Protein AF-A0A3N5REG3-F1 (afdb_monomer_lite)

pLDDT: mean 75.33, std 16.23, range [34.91, 96.88]

Radius of gyration: 27.99 Å; chains: 1; bounding box: 73×44×66 Å

Secondary structure (DSSP, 8-state):
-HHHHHHHHHTT--B-HHHHHHHHHS-S-HHHHHHHHHHHHHHTT----B-HHHHHHHHHHHHTTS---------------S--------S--GGGTS-TT-HHHHHHHHHHHHHHHHHHHHTSGGGGG---HHHHHHHHTT-

Sequence (143 aa):
MSIALIYAINKGYQVHPDAFAFLKSLDCDVEKIIKTIVDAKNKFKKKSPILIDDIKNVISSDVNRTMDDPLITNINSKPKSDSNLENYKILFDPTYKINSENDKDFVKLFDSRYRKTLKILSIRSESRQIRKIKQIRDLRNKS

Foldseek 3Di:
DVVQCVVCVVLQAAADPVLVVVLVPDPDDSNVLSVVLSVVCVVVVDNYHHDNVSSVVVVVVVVVVVDDDDDDDDDDDDDDDDDPPPPDDPPDDCVVVVPCPDVPVVVVVVVVVVVVVLVVLVVDPVSPPDDDPVVVVVVVVVD

Structure (mmCIF, N/CA/C/O backbone):
data_AF-A0A3N5REG3-F1
#
_entry.id   AF-A0A3N5REG3-F1
#
loop_
_atom_site.group_PDB
_atom_site.id
_atom_site.type_symbol
_atom_site.label_atom_id
_atom_site.label_alt_id
_atom_site.label_comp_id
_atom_site.label_asym_id
_atom_site.label_entity_id
_atom_site.label_seq_id
_atom_site.pdbx_PDB_ins_code
_atom_site.Cartn_x
_atom_site.Cartn_y
_atom_site.Cartn_z
_atom_site.occupancy
_atom_site.B_iso_or_equiv
_atom_site.auth_seq_id
_atom_site.auth_comp_id
_atom_site.auth_asym_id
_atom_site.auth_atom_id
_atom_site.pdbx_PDB_model_num
ATOM 1 N N . MET A 1 1 ? 14.610 -13.150 -18.034 1.00 63.38 1 MET A N 1
ATOM 2 C CA . MET A 1 1 ? 13.818 -12.181 -17.231 1.00 63.38 1 MET A CA 1
ATOM 3 C C . MET A 1 1 ? 13.536 -12.653 -15.804 1.00 63.38 1 MET A C 1
ATOM 5 O O . MET A 1 1 ? 14.047 -12.020 -14.892 1.00 63.38 1 MET A O 1
ATOM 9 N N . SER A 1 2 ? 12.803 -13.755 -15.574 1.00 74.19 2 SER A N 1
ATOM 10 C CA . SER A 1 2 ? 12.431 -14.201 -14.209 1.00 74.19 2 SER A CA 1
ATOM 11 C C . SER A 1 2 ? 13.627 -14.386 -13.262 1.00 74.19 2 SER A C 1
ATOM 13 O O . SER A 1 2 ? 13.602 -13.913 -12.132 1.00 74.19 2 SER A O 1
ATOM 15 N N . ILE A 1 3 ? 14.704 -15.014 -13.740 1.00 83.81 3 ILE A N 1
ATOM 16 C CA . ILE A 1 3 ? 15.913 -15.295 -12.944 1.00 83.81 3 ILE A CA 1
ATOM 17 C C . ILE A 1 3 ? 16.591 -13.998 -12.471 1.00 83.81 3 ILE A C 1
ATOM 19 O O . ILE A 1 3 ? 16.975 -13.876 -11.312 1.00 83.81 3 ILE A O 1
ATOM 23 N N . ALA A 1 4 ? 16.672 -12.997 -13.349 1.00 82.69 4 ALA A N 1
ATOM 24 C CA . ALA A 1 4 ? 17.296 -11.712 -13.054 1.00 82.69 4 ALA A CA 1
ATOM 25 C C . ALA A 1 4 ? 16.505 -10.901 -12.006 1.00 82.69 4 ALA A C 1
ATOM 27 O O . ALA A 1 4 ? 17.090 -10.293 -11.113 1.00 82.69 4 ALA A O 1
ATOM 28 N N . LEU A 1 5 ? 15.170 -10.949 -12.062 1.00 85.31 5 LEU A N 1
ATOM 29 C CA . LEU A 1 5 ? 14.298 -10.330 -11.056 1.00 85.31 5 LEU A CA 1
ATOM 30 C C . LEU A 1 5 ? 14.402 -11.026 -9.699 1.00 85.31 5 LEU A C 1
ATOM 32 O O . LEU A 1 5 ? 14.533 -10.353 -8.679 1.00 85.31 5 LEU A O 1
ATOM 36 N N . ILE A 1 6 ? 14.406 -12.361 -9.689 1.00 85.81 6 ILE A N 1
ATOM 37 C CA . ILE A 1 6 ? 14.609 -13.152 -8.467 1.00 85.81 6 ILE A CA 1
ATOM 38 C C . ILE A 1 6 ? 15.962 -12.802 -7.834 1.00 85.81 6 ILE A C 1
ATOM 40 O O . ILE A 1 6 ? 16.040 -12.609 -6.624 1.00 85.81 6 ILE A O 1
ATOM 44 N N . TYR A 1 7 ? 17.014 -12.642 -8.643 1.00 88.56 7 TYR A N 1
ATOM 45 C CA . TYR A 1 7 ? 18.328 -12.215 -8.164 1.00 88.56 7 TYR A CA 1
ATOM 46 C C . TYR A 1 7 ? 18.286 -10.839 -7.479 1.00 88.56 7 TYR A C 1
ATOM 48 O O . TYR A 1 7 ? 18.789 -10.701 -6.363 1.00 88.56 7 TYR A O 1
ATOM 56 N N . ALA A 1 8 ? 17.653 -9.837 -8.101 1.00 86.38 8 ALA A N 1
ATOM 57 C CA . ALA A 1 8 ? 17.512 -8.504 -7.510 1.00 86.38 8 ALA A CA 1
ATOM 58 C C . ALA A 1 8 ? 16.740 -8.539 -6.181 1.00 86.38 8 ALA A C 1
ATOM 60 O O . ALA A 1 8 ? 17.204 -7.979 -5.184 1.00 86.38 8 ALA A O 1
ATOM 61 N N . ILE A 1 9 ? 15.613 -9.257 -6.146 1.00 87.12 9 ILE A N 1
ATOM 62 C CA . ILE A 1 9 ? 14.759 -9.387 -4.956 1.00 87.12 9 ILE A CA 1
ATOM 63 C C . ILE A 1 9 ? 15.512 -10.093 -3.823 1.00 87.12 9 ILE A C 1
ATOM 65 O O . ILE A 1 9 ? 15.515 -9.601 -2.695 1.00 87.12 9 ILE A O 1
ATOM 69 N N . ASN A 1 10 ? 16.230 -11.182 -4.117 1.00 88.38 10 ASN A N 1
ATOM 70 C CA . ASN A 1 10 ? 17.038 -11.908 -3.129 1.00 88.38 10 ASN A CA 1
ATOM 71 C C . ASN A 1 10 ? 18.177 -11.055 -2.552 1.00 88.38 10 ASN A C 1
ATOM 73 O O . ASN A 1 10 ? 18.609 -11.275 -1.422 1.00 88.38 10 ASN A O 1
ATOM 77 N N . LYS A 1 11 ? 18.666 -10.065 -3.306 1.00 86.25 11 LYS A N 1
ATOM 78 C CA . LYS A 1 11 ? 19.655 -9.082 -2.837 1.00 86.25 11 LYS A CA 1
ATOM 79 C C . LYS A 1 11 ? 19.024 -7.871 -2.136 1.00 86.25 11 LYS A C 1
ATOM 81 O O . LYS A 1 11 ? 19.753 -6.988 -1.690 1.00 86.25 11 LYS A O 1
ATOM 86 N N . GLY A 1 12 ? 17.699 -7.845 -1.990 1.00 86.00 12 GLY A N 1
ATOM 87 C CA . GLY A 1 12 ? 16.956 -6.793 -1.298 1.00 86.00 12 GLY A CA 1
ATOM 88 C C . GLY A 1 12 ? 16.673 -5.555 -2.149 1.00 86.00 12 GLY A C 1
ATOM 89 O O . GLY A 1 12 ? 16.398 -4.494 -1.590 1.00 86.00 12 GLY A O 1
ATOM 90 N N . TYR A 1 13 ? 16.749 -5.669 -3.476 1.00 88.62 13 TYR A N 1
ATOM 91 C CA . TYR A 1 13 ? 16.436 -4.586 -4.405 1.00 88.62 13 TYR A CA 1
ATOM 92 C C . TYR A 1 13 ? 15.029 -4.749 -4.980 1.00 88.62 13 TYR A C 1
ATOM 94 O O . TYR A 1 13 ? 14.596 -5.845 -5.331 1.00 88.62 13 TYR A O 1
ATOM 102 N N . GLN A 1 14 ? 14.325 -3.626 -5.105 1.00 90.00 14 GLN A N 1
ATOM 103 C CA . GLN A 1 14 ? 13.043 -3.534 -5.802 1.00 90.00 14 GLN A CA 1
ATOM 104 C C . GLN A 1 14 ? 13.265 -2.948 -7.197 1.00 90.00 14 GLN A C 1
ATOM 106 O O . GLN A 1 14 ? 14.165 -2.132 -7.383 1.00 90.00 14 GLN A O 1
ATOM 111 N N . VAL A 1 15 ? 12.442 -3.332 -8.170 1.00 88.69 15 VAL A N 1
ATOM 112 C CA . VAL A 1 15 ? 12.473 -2.768 -9.528 1.00 88.69 15 VAL A CA 1
ATOM 113 C C . VAL A 1 15 ? 11.249 -1.885 -9.713 1.00 88.69 15 VAL A C 1
ATOM 115 O O . VAL A 1 15 ? 10.132 -2.323 -9.439 1.00 88.69 15 VAL A O 1
ATOM 118 N N . HIS A 1 16 ? 11.448 -0.643 -10.156 1.00 89.75 16 HIS A N 1
ATOM 119 C CA . HIS A 1 16 ? 10.334 0.258 -10.438 1.00 89.75 16 HIS A CA 1
ATOM 120 C C . HIS A 1 16 ? 9.475 -0.282 -11.602 1.00 89.75 16 HIS A C 1
ATOM 122 O O . HIS A 1 16 ? 10.052 -0.785 -12.570 1.00 89.75 16 HIS A O 1
ATOM 128 N N . PRO A 1 17 ? 8.131 -0.160 -11.577 1.00 88.31 17 PRO A N 1
ATOM 129 C CA . PRO A 1 17 ? 7.269 -0.640 -12.663 1.00 88.31 17 PRO A CA 1
ATOM 130 C C . PRO A 1 17 ? 7.674 -0.106 -14.043 1.00 88.31 17 PRO A C 1
ATOM 132 O O . PRO A 1 17 ? 7.783 -0.874 -14.997 1.00 88.31 17 PRO A O 1
ATOM 135 N N . ASP A 1 18 ? 8.005 1.183 -14.130 1.00 88.50 18 ASP A N 1
ATOM 136 C CA . ASP A 1 18 ? 8.441 1.797 -15.391 1.00 88.50 18 ASP A CA 1
ATOM 137 C C . ASP A 1 18 ? 9.817 1.284 -15.843 1.00 88.50 18 ASP A C 1
ATOM 139 O O . ASP A 1 18 ? 10.057 1.091 -17.032 1.00 88.50 18 ASP A O 1
ATOM 143 N N . ALA A 1 19 ? 10.718 0.998 -14.896 1.00 88.06 19 ALA A N 1
ATOM 144 C CA . ALA A 1 19 ? 12.019 0.396 -15.185 1.00 88.06 19 ALA A CA 1
ATOM 145 C C . ALA A 1 19 ? 11.864 -1.043 -15.695 1.00 88.06 19 ALA A C 1
ATOM 147 O O . ALA A 1 19 ? 12.584 -1.465 -16.595 1.00 88.06 19 ALA A O 1
ATOM 148 N N . PHE A 1 20 ? 10.888 -1.784 -15.169 1.00 88.31 20 PHE A N 1
ATOM 149 C CA . PHE A 1 20 ? 10.541 -3.117 -15.652 1.00 88.31 20 PHE A CA 1
ATOM 150 C C . PHE A 1 20 ? 9.939 -3.082 -17.064 1.00 88.31 20 PHE A C 1
ATOM 152 O O . PHE A 1 20 ? 10.330 -3.886 -17.910 1.00 88.31 20 PHE A O 1
ATOM 159 N N . ALA A 1 21 ? 9.037 -2.137 -17.344 1.00 87.56 21 ALA A N 1
ATOM 160 C CA . ALA A 1 21 ? 8.493 -1.940 -18.688 1.00 87.56 21 ALA A CA 1
ATOM 161 C C . ALA A 1 21 ? 9.601 -1.589 -19.695 1.00 87.56 21 ALA A C 1
ATOM 163 O O . ALA A 1 21 ? 9.649 -2.166 -20.781 1.00 87.56 21 ALA A O 1
ATOM 164 N N . PHE A 1 22 ? 10.537 -0.724 -19.295 1.00 85.75 22 PHE A N 1
ATOM 165 C CA . PHE A 1 22 ? 11.699 -0.359 -20.101 1.00 85.75 22 PHE A CA 1
ATOM 166 C C . PHE A 1 22 ? 12.637 -1.552 -20.349 1.00 85.75 22 PHE A C 1
ATOM 168 O O . PHE A 1 22 ? 12.987 -1.827 -21.494 1.00 85.75 22 PHE A O 1
ATOM 175 N N . LEU A 1 23 ? 12.966 -2.334 -19.313 1.00 84.19 23 LEU A N 1
ATOM 176 C CA . LEU A 1 23 ? 13.746 -3.573 -19.451 1.00 84.19 23 LEU A CA 1
ATOM 177 C C . LEU A 1 23 ? 13.079 -4.590 -20.378 1.00 84.19 23 LEU A C 1
ATOM 179 O O . LEU A 1 23 ? 13.775 -5.296 -21.095 1.00 84.19 23 LEU A O 1
ATOM 183 N N . LYS A 1 24 ? 11.744 -4.673 -20.369 1.00 84.75 24 LYS A N 1
ATOM 184 C CA . LYS A 1 24 ? 10.985 -5.571 -21.249 1.00 84.75 24 LYS A CA 1
ATOM 185 C C . LYS A 1 24 ? 11.003 -5.116 -22.709 1.00 84.75 24 LYS A C 1
ATOM 187 O O . LYS A 1 24 ? 10.930 -5.961 -23.593 1.00 84.75 24 LYS A O 1
ATOM 192 N N . SER A 1 2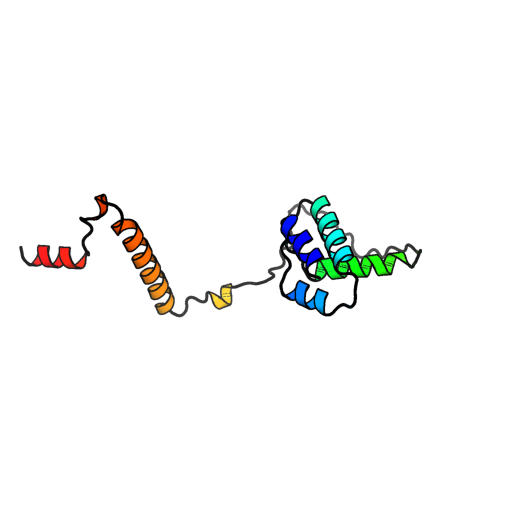5 ? 11.048 -3.807 -22.955 1.00 83.56 25 SER A N 1
ATOM 193 C CA . SER A 1 25 ? 11.107 -3.247 -24.312 1.00 83.56 25 SER A CA 1
ATOM 194 C C . SER A 1 25 ? 12.489 -3.340 -24.962 1.00 83.56 25 SER A C 1
ATOM 196 O O . SER A 1 25 ? 12.598 -3.163 -26.171 1.00 83.56 25 SER A O 1
ATOM 198 N N . LEU A 1 26 ? 13.534 -3.597 -24.173 1.00 80.38 26 LEU A N 1
ATOM 199 C CA . LEU A 1 26 ? 14.906 -3.716 -24.650 1.00 80.38 26 LEU A CA 1
ATOM 200 C C . LEU A 1 26 ? 15.231 -5.170 -24.995 1.00 80.38 26 LEU A C 1
ATOM 202 O O . LEU A 1 26 ? 15.047 -6.063 -24.168 1.00 80.38 26 LEU A O 1
ATOM 206 N N . ASP A 1 27 ? 15.789 -5.392 -26.183 1.00 74.31 27 ASP A N 1
ATOM 207 C CA . ASP A 1 27 ? 16.333 -6.690 -26.588 1.00 74.31 27 ASP A CA 1
ATOM 208 C C . ASP A 1 27 ? 17.782 -6.825 -26.093 1.00 74.31 27 ASP A C 1
ATOM 210 O O . ASP A 1 27 ? 18.751 -6.734 -26.844 1.00 74.31 27 ASP A O 1
ATOM 214 N N . CYS A 1 28 ? 17.953 -6.886 -24.771 1.00 74.88 28 CYS A N 1
ATOM 215 C CA . CYS A 1 28 ? 19.261 -6.940 -24.121 1.00 74.88 28 CYS A CA 1
ATOM 216 C C . CYS A 1 28 ? 19.303 -8.020 -23.040 1.00 74.88 28 CYS A C 1
ATOM 218 O O . CYS A 1 28 ? 18.282 -8.470 -22.518 1.00 74.88 28 CYS A O 1
ATOM 220 N N . ASP A 1 29 ? 20.518 -8.403 -22.657 1.00 82.62 29 ASP A N 1
ATOM 221 C CA . ASP A 1 29 ? 20.769 -9.467 -21.690 1.00 82.62 29 ASP A CA 1
ATOM 222 C C . ASP A 1 29 ? 20.449 -8.991 -20.252 1.00 82.62 29 ASP A C 1
ATOM 224 O O . ASP A 1 29 ? 21.316 -8.556 -19.486 1.00 82.62 29 ASP A O 1
ATOM 228 N N . VAL A 1 30 ? 19.159 -9.029 -19.892 1.00 84.31 30 VAL A N 1
ATOM 229 C CA . VAL A 1 30 ? 18.584 -8.463 -18.650 1.00 84.31 30 VAL A CA 1
ATOM 230 C C . VAL A 1 30 ? 19.304 -8.945 -17.387 1.00 84.31 30 VAL A C 1
ATOM 232 O O . VAL A 1 30 ? 19.413 -8.212 -16.405 1.00 84.31 30 VAL A O 1
ATOM 235 N N . GLU A 1 31 ? 19.811 -10.178 -17.391 1.00 84.88 31 GLU A N 1
ATOM 236 C CA . GLU A 1 31 ? 20.529 -10.743 -16.249 1.00 84.88 31 GLU A CA 1
ATOM 237 C C . GLU A 1 31 ? 21.856 -10.035 -15.975 1.00 84.88 31 GLU A C 1
ATOM 239 O O . GLU A 1 31 ? 22.158 -9.738 -14.816 1.00 84.88 31 GLU A O 1
ATOM 244 N N . LYS A 1 32 ? 22.623 -9.724 -17.025 1.00 85.69 32 LYS A N 1
ATOM 245 C CA . LYS A 1 32 ? 23.891 -9.000 -16.892 1.00 85.69 32 LYS A CA 1
ATOM 246 C C . LYS A 1 32 ? 23.639 -7.583 -16.402 1.00 85.69 32 LYS A C 1
ATOM 248 O O . LYS A 1 32 ? 24.242 -7.177 -15.415 1.00 85.69 32 LYS A O 1
ATOM 253 N N . ILE A 1 33 ? 22.670 -6.893 -17.006 1.00 86.94 33 ILE A N 1
ATOM 254 C CA . ILE A 1 33 ? 22.297 -5.522 -16.636 1.00 86.94 33 ILE A CA 1
ATOM 255 C C . ILE A 1 33 ? 21.923 -5.446 -15.154 1.00 86.94 33 ILE A C 1
ATOM 257 O O . ILE A 1 33 ? 22.486 -4.646 -14.409 1.00 86.94 33 ILE A O 1
ATOM 261 N N . ILE A 1 34 ? 21.012 -6.307 -14.692 1.00 87.44 34 ILE A N 1
ATOM 262 C CA . ILE A 1 34 ? 20.563 -6.281 -13.296 1.00 87.44 34 ILE A CA 1
ATOM 263 C C . ILE A 1 34 ? 21.711 -6.607 -12.333 1.00 87.44 34 ILE A C 1
ATOM 265 O O . ILE A 1 34 ? 21.833 -5.936 -11.307 1.00 87.44 34 ILE A O 1
ATOM 269 N N . LYS A 1 35 ? 22.581 -7.578 -12.649 1.00 88.69 35 LYS A N 1
ATOM 270 C CA . LYS A 1 35 ? 23.764 -7.877 -11.822 1.00 88.69 35 LYS A CA 1
ATOM 271 C C . LYS A 1 35 ? 24.693 -6.668 -11.718 1.00 88.69 35 LYS A C 1
ATOM 273 O O . LYS A 1 35 ? 25.026 -6.265 -10.606 1.00 88.69 35 LYS A O 1
ATOM 278 N N . THR A 1 36 ? 25.023 -6.032 -12.842 1.00 87.75 36 THR A N 1
ATOM 279 C CA . THR A 1 36 ? 25.886 -4.842 -12.876 1.00 87.75 36 THR A CA 1
ATOM 280 C C . THR A 1 36 ? 25.293 -3.678 -12.080 1.00 87.75 36 THR A C 1
ATOM 282 O O . THR A 1 36 ? 26.017 -3.028 -11.325 1.00 87.75 36 THR A O 1
ATOM 285 N N . ILE A 1 37 ? 23.979 -3.442 -12.175 1.00 87.50 37 ILE A N 1
ATOM 286 C CA . ILE A 1 37 ? 23.289 -2.407 -11.386 1.00 87.50 37 ILE A CA 1
ATOM 287 C C . ILE A 1 37 ? 23.355 -2.724 -9.889 1.00 87.50 37 ILE A C 1
ATOM 289 O O . ILE A 1 37 ? 23.675 -1.847 -9.084 1.00 87.50 37 ILE A O 1
ATOM 293 N N . VAL A 1 38 ? 23.049 -3.967 -9.505 1.00 87.62 38 VAL A N 1
ATOM 294 C CA . VAL A 1 38 ? 23.060 -4.410 -8.104 1.00 87.62 38 VAL A CA 1
ATOM 295 C C . VAL A 1 38 ? 24.458 -4.271 -7.506 1.00 87.62 38 VAL A C 1
ATOM 297 O O . VAL A 1 38 ? 24.592 -3.734 -6.406 1.00 87.62 38 VAL A O 1
ATOM 300 N N . ASP A 1 39 ? 25.500 -4.676 -8.230 1.00 86.75 39 ASP A N 1
ATOM 301 C CA . ASP A 1 39 ? 26.886 -4.574 -7.770 1.00 86.75 39 ASP A CA 1
ATOM 302 C C . ASP A 1 39 ? 27.339 -3.113 -7.655 1.00 86.75 39 ASP A C 1
ATOM 304 O O . ASP A 1 39 ? 27.957 -2.730 -6.656 1.00 86.75 39 ASP A O 1
ATOM 308 N N . ALA A 1 40 ? 26.978 -2.267 -8.626 1.00 83.56 40 ALA A N 1
ATOM 309 C CA . ALA A 1 40 ? 27.258 -0.834 -8.582 1.00 83.56 40 ALA A CA 1
ATOM 310 C C . ALA A 1 40 ? 26.579 -0.162 -7.379 1.00 83.56 40 ALA A C 1
ATOM 312 O O . ALA A 1 40 ? 27.232 0.563 -6.629 1.00 83.56 40 ALA A O 1
ATOM 313 N N . LYS A 1 41 ? 25.296 -0.441 -7.127 1.00 82.38 41 LYS A N 1
ATOM 314 C CA . LYS A 1 41 ? 24.565 0.118 -5.976 1.00 82.38 41 LYS A CA 1
ATOM 315 C C . LYS A 1 41 ? 25.070 -0.418 -4.637 1.00 82.38 41 LYS A C 1
ATOM 317 O O . LYS A 1 41 ? 25.120 0.336 -3.659 1.00 82.38 41 LYS A O 1
ATOM 322 N N . ASN A 1 42 ? 25.504 -1.677 -4.595 1.00 82.12 42 ASN A N 1
ATOM 323 C CA . ASN A 1 42 ? 26.065 -2.285 -3.392 1.00 82.12 42 ASN A CA 1
ATOM 324 C C . ASN A 1 42 ? 27.376 -1.599 -2.966 1.00 82.12 42 ASN A C 1
ATOM 326 O O . ASN A 1 42 ? 27.562 -1.339 -1.777 1.00 82.12 42 ASN A O 1
ATOM 330 N N . LYS A 1 43 ? 28.236 -1.200 -3.920 1.00 77.81 43 LYS A N 1
ATOM 331 C CA . LYS A 1 43 ? 29.463 -0.424 -3.634 1.00 77.81 43 LYS A CA 1
ATOM 332 C C . LYS A 1 43 ? 29.180 0.876 -2.877 1.00 77.81 43 LYS A C 1
ATOM 334 O O . LYS A 1 43 ? 29.941 1.245 -1.990 1.00 77.81 43 LYS A O 1
ATOM 339 N N . PHE A 1 44 ? 28.069 1.541 -3.188 1.00 70.19 44 PHE A N 1
ATOM 340 C CA . PHE A 1 44 ? 27.686 2.809 -2.561 1.00 70.19 44 PHE A CA 1
ATOM 341 C C . PHE A 1 44 ? 26.753 2.649 -1.348 1.00 70.19 44 PHE A C 1
ATOM 343 O O . PHE A 1 44 ? 26.292 3.655 -0.813 1.00 70.19 44 PHE A O 1
ATOM 350 N N . LYS A 1 45 ? 26.450 1.414 -0.905 1.00 66.75 45 LYS A N 1
ATOM 351 C CA . LYS A 1 45 ? 25.513 1.100 0.199 1.00 66.75 45 LYS A CA 1
ATOM 352 C C . LYS A 1 45 ? 24.132 1.768 0.073 1.00 66.75 45 LYS A C 1
ATOM 354 O O . LYS A 1 45 ? 23.438 1.964 1.071 1.00 66.75 45 LYS A O 1
ATOM 359 N N . LYS A 1 46 ? 23.690 2.092 -1.145 1.00 64.19 46 LYS A N 1
ATOM 360 C CA . LYS A 1 46 ? 22.369 2.684 -1.391 1.00 64.19 46 LYS A CA 1
ATOM 361 C C . LYS A 1 46 ? 21.391 1.572 -1.761 1.00 64.19 46 LYS A C 1
ATOM 363 O O . LYS A 1 46 ? 21.375 1.111 -2.898 1.00 64.19 46 LYS A O 1
ATOM 368 N N . LYS A 1 47 ? 20.552 1.155 -0.808 1.00 66.19 47 LYS A N 1
ATOM 369 C CA . LYS A 1 47 ? 19.417 0.246 -1.059 1.00 66.19 47 LYS A CA 1
ATOM 370 C C . LYS A 1 47 ? 18.258 1.013 -1.707 1.00 66.19 47 LYS A C 1
ATOM 372 O O . LYS A 1 47 ? 17.190 1.152 -1.119 1.00 66.19 47 LYS A O 1
ATOM 377 N N . SER A 1 48 ? 18.504 1.592 -2.879 1.00 77.69 48 SER A N 1
ATOM 378 C CA . SER A 1 48 ? 17.482 2.273 -3.673 1.00 77.69 48 SER A CA 1
ATOM 379 C C . SER A 1 48 ? 16.863 1.318 -4.696 1.00 77.69 48 SER A C 1
ATOM 381 O O . SER A 1 48 ? 17.533 0.375 -5.129 1.00 77.69 48 SER A O 1
ATOM 383 N N . PRO A 1 49 ? 15.594 1.532 -5.089 1.00 85.56 49 PRO A N 1
ATOM 384 C CA . PRO A 1 49 ? 14.995 0.772 -6.176 1.00 85.56 49 PRO A CA 1
ATOM 385 C C . PRO A 1 49 ? 15.782 0.971 -7.478 1.00 85.56 49 PRO A C 1
ATOM 387 O O . PRO A 1 49 ? 16.434 1.999 -7.677 1.00 85.56 49 PRO A O 1
ATOM 390 N N . ILE A 1 50 ? 15.720 -0.023 -8.361 1.00 88.19 50 ILE A N 1
ATOM 391 C CA . ILE A 1 50 ? 16.258 0.058 -9.718 1.00 88.19 50 ILE A CA 1
ATOM 392 C C . ILE A 1 50 ? 15.322 0.944 -10.540 1.00 88.19 50 ILE A C 1
ATOM 394 O O . ILE A 1 50 ? 14.149 0.605 -10.739 1.00 88.19 50 ILE A O 1
ATOM 398 N N . LEU A 1 51 ? 15.848 2.081 -10.987 1.00 89.62 51 LEU A N 1
ATOM 399 C CA . LEU A 1 51 ? 15.162 3.076 -11.804 1.00 89.62 51 LEU A CA 1
ATOM 400 C C . LEU A 1 51 ? 15.573 2.950 -13.276 1.00 89.62 51 LEU A C 1
ATOM 402 O O . LEU A 1 51 ? 16.558 2.295 -13.616 1.00 89.62 51 LEU A O 1
ATOM 406 N N . ILE A 1 52 ? 14.835 3.629 -14.158 1.00 87.44 52 ILE A N 1
ATOM 407 C CA . ILE A 1 52 ? 15.160 3.704 -15.592 1.00 87.44 52 ILE A CA 1
ATOM 408 C C . ILE A 1 52 ? 16.567 4.277 -15.803 1.00 87.44 52 ILE A C 1
ATOM 410 O O . ILE A 1 52 ? 17.309 3.789 -16.653 1.00 87.44 52 ILE A O 1
ATOM 414 N N . ASP A 1 53 ? 16.952 5.274 -15.007 1.00 85.44 53 ASP A N 1
ATOM 415 C CA . ASP A 1 53 ? 18.258 5.926 -15.125 1.00 85.44 53 ASP A CA 1
ATOM 416 C C . ASP A 1 53 ? 19.418 4.9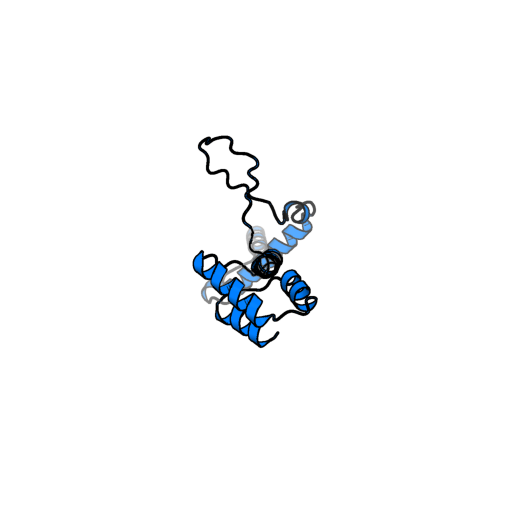74 -14.806 1.00 85.44 53 ASP A C 1
ATOM 418 O O . ASP A 1 53 ? 20.461 5.047 -15.451 1.00 85.44 53 ASP A O 1
ATOM 422 N N . ASP A 1 54 ? 19.226 4.026 -13.881 1.00 85.12 54 ASP A N 1
ATOM 423 C CA . ASP A 1 54 ? 20.240 3.010 -13.573 1.00 85.12 54 ASP A CA 1
ATOM 424 C C . ASP A 1 54 ? 20.482 2.087 -14.774 1.00 85.12 54 ASP A C 1
ATOM 426 O O . ASP A 1 54 ? 21.621 1.739 -15.080 1.00 85.12 54 ASP A O 1
ATOM 430 N N . ILE A 1 55 ? 19.408 1.721 -15.478 1.00 86.88 55 ILE A N 1
ATOM 431 C CA . ILE A 1 55 ? 19.466 0.873 -16.673 1.00 86.88 55 ILE A CA 1
ATOM 432 C C . ILE A 1 55 ? 20.131 1.631 -17.823 1.00 86.88 55 ILE A C 1
ATOM 434 O O . ILE A 1 55 ? 21.034 1.099 -18.465 1.00 86.88 55 ILE A O 1
ATOM 438 N N . LYS A 1 56 ? 19.739 2.891 -18.046 1.00 85.75 56 LYS A N 1
ATOM 439 C CA . LYS A 1 56 ? 20.357 3.754 -19.061 1.00 85.75 56 LYS A CA 1
ATOM 440 C C . LYS A 1 56 ? 21.849 3.937 -18.814 1.00 85.75 56 LYS A C 1
ATOM 442 O O . LYS A 1 56 ? 22.619 3.846 -19.757 1.00 85.75 56 LYS A O 1
ATOM 447 N N . ASN A 1 57 ? 22.266 4.149 -17.567 1.00 84.44 57 ASN A N 1
ATOM 448 C CA . ASN A 1 57 ? 23.677 4.335 -17.237 1.00 84.44 57 ASN A CA 1
ATOM 449 C C . ASN A 1 57 ? 24.523 3.091 -17.566 1.00 84.44 57 ASN A C 1
ATOM 451 O O . ASN A 1 57 ? 25.628 3.218 -18.085 1.00 84.44 57 ASN A O 1
ATOM 455 N N . VAL A 1 58 ? 23.995 1.886 -17.322 1.00 83.62 58 VAL A N 1
ATOM 456 C CA . VAL A 1 58 ? 24.691 0.641 -17.691 1.00 83.62 58 VAL A CA 1
ATOM 457 C C . VAL A 1 58 ? 24.780 0.480 -19.207 1.00 83.62 58 VAL A C 1
ATOM 459 O O . VAL A 1 58 ? 25.865 0.219 -19.714 1.00 83.62 58 VAL A O 1
ATOM 462 N N . ILE A 1 59 ? 23.689 0.729 -19.935 1.00 80.75 59 ILE A N 1
ATOM 463 C CA . ILE A 1 59 ? 23.675 0.645 -21.405 1.00 80.75 59 ILE A CA 1
ATOM 464 C C . ILE A 1 59 ? 24.638 1.670 -22.022 1.00 80.75 59 ILE A C 1
ATOM 466 O O . ILE A 1 59 ? 25.435 1.326 -22.890 1.00 80.75 59 ILE A O 1
ATOM 470 N N . SER A 1 60 ? 24.626 2.915 -21.539 1.00 72.75 60 SER A N 1
ATOM 471 C CA . SER A 1 60 ? 25.559 3.956 -21.983 1.00 72.75 60 SER A CA 1
ATOM 472 C C . SER A 1 60 ? 27.010 3.611 -21.641 1.00 72.75 60 SER A C 1
ATOM 474 O O . SER A 1 60 ? 27.913 3.909 -22.418 1.00 72.75 60 SER A O 1
ATOM 476 N N . SER A 1 61 ? 27.259 2.959 -20.501 1.00 63.78 61 SER A N 1
ATOM 477 C CA . SER A 1 61 ? 28.599 2.487 -20.147 1.00 63.78 61 SER A CA 1
ATOM 478 C C . SER A 1 61 ? 29.081 1.349 -21.043 1.00 63.78 61 SER A C 1
ATOM 480 O O . SER A 1 61 ? 30.285 1.277 -21.270 1.00 63.78 61 SER A O 1
ATOM 482 N N . ASP A 1 62 ? 28.202 0.466 -21.516 1.00 58.03 62 ASP A N 1
ATOM 483 C CA . ASP A 1 62 ? 28.582 -0.624 -22.421 1.00 58.03 62 ASP A CA 1
ATOM 484 C C . ASP A 1 62 ? 28.890 -0.098 -23.836 1.00 58.03 62 ASP A C 1
ATOM 486 O O . ASP A 1 62 ? 29.837 -0.567 -24.462 1.00 58.03 62 ASP A O 1
ATOM 490 N N . VAL A 1 63 ? 28.191 0.949 -24.297 1.00 55.44 63 VAL A N 1
ATOM 491 C CA . VAL A 1 63 ? 28.476 1.647 -25.573 1.00 55.44 63 VAL A CA 1
ATOM 492 C C . VAL A 1 63 ? 29.837 2.363 -25.540 1.00 55.44 63 VAL A C 1
ATOM 494 O O . VAL A 1 63 ? 30.563 2.386 -26.535 1.00 55.44 63 VAL A O 1
ATOM 497 N N . ASN A 1 64 ? 30.232 2.887 -24.378 1.00 47.09 64 ASN A N 1
ATOM 498 C CA . ASN A 1 64 ? 31.512 3.578 -24.188 1.00 47.09 64 ASN A CA 1
ATOM 499 C C . ASN A 1 64 ? 32.716 2.639 -23.975 1.00 47.09 64 ASN A C 1
ATOM 501 O O . ASN A 1 64 ? 33.834 3.125 -23.844 1.00 47.09 64 ASN A O 1
ATOM 505 N N . ARG A 1 65 ? 32.535 1.309 -23.931 1.00 46.84 65 ARG A N 1
ATOM 506 C CA . ARG A 1 65 ? 33.668 0.356 -23.887 1.00 46.84 65 ARG A CA 1
ATOM 507 C C . ARG A 1 65 ? 34.228 0.004 -25.264 1.00 46.84 65 ARG A C 1
ATOM 509 O O . ARG A 1 65 ? 35.243 -0.676 -25.333 1.00 46.84 65 ARG A O 1
ATOM 516 N N . THR A 1 66 ? 33.574 0.439 -26.339 1.00 45.59 66 THR A N 1
ATOM 517 C CA . THR A 1 66 ? 34.007 0.166 -27.718 1.00 45.59 66 THR A CA 1
ATOM 518 C C . THR A 1 66 ? 34.831 1.273 -28.364 1.00 45.59 66 THR A C 1
ATOM 520 O O . THR A 1 66 ? 35.275 1.071 -29.486 1.00 45.59 66 THR A O 1
ATOM 523 N N . MET A 1 67 ? 35.059 2.410 -27.703 1.00 44.12 67 MET A N 1
ATOM 524 C CA . MET A 1 67 ? 35.817 3.514 -28.296 1.00 44.12 67 MET A CA 1
ATOM 525 C C . MET A 1 67 ? 36.822 4.055 -27.283 1.00 44.12 67 MET A C 1
ATOM 527 O O . MET A 1 67 ? 36.468 4.794 -26.365 1.00 44.12 67 MET A O 1
ATOM 531 N N . ASP A 1 68 ? 38.075 3.648 -27.457 1.00 44.84 68 ASP A N 1
ATOM 532 C CA . ASP A 1 68 ? 39.230 4.319 -26.878 1.00 44.84 68 ASP A CA 1
ATOM 533 C C . ASP A 1 68 ? 39.312 5.739 -27.459 1.00 44.84 68 ASP A C 1
ATOM 535 O O . ASP A 1 68 ? 39.785 5.914 -28.577 1.00 44.84 68 ASP A O 1
ATOM 539 N N . ASP A 1 69 ? 38.840 6.751 -26.728 1.00 37.81 69 ASP A N 1
ATOM 540 C CA . ASP A 1 69 ? 39.490 8.069 -26.733 1.00 37.81 69 ASP A CA 1
ATOM 541 C C . ASP A 1 69 ? 39.027 8.933 -25.540 1.00 37.81 69 ASP A C 1
ATOM 543 O O . ASP A 1 69 ? 37.820 9.064 -25.298 1.00 37.81 69 ASP A O 1
ATOM 547 N N . PRO A 1 70 ? 39.938 9.545 -24.758 1.00 55.91 70 PRO A N 1
ATOM 548 C CA . PRO A 1 70 ? 39.573 10.395 -23.641 1.00 55.91 70 PRO A CA 1
ATOM 549 C C . PRO A 1 70 ? 39.520 11.858 -24.091 1.00 55.91 70 PRO A C 1
ATOM 551 O O . PRO A 1 70 ? 40.556 12.448 -24.384 1.00 55.91 70 PRO A O 1
ATOM 554 N N . LEU A 1 71 ? 38.357 12.517 -24.027 1.00 36.66 71 LEU A N 1
ATOM 555 C CA . LEU A 1 71 ? 38.372 13.975 -23.893 1.00 36.66 71 LEU A CA 1
ATOM 556 C C . LEU A 1 71 ? 37.220 14.542 -23.060 1.00 36.66 71 LEU A C 1
ATOM 558 O O . LEU A 1 71 ? 36.059 14.638 -23.448 1.00 36.66 71 LEU A O 1
ATOM 562 N N . ILE A 1 72 ? 37.646 14.943 -21.870 1.00 48.06 72 ILE A N 1
ATOM 563 C CA . ILE A 1 72 ? 37.064 15.886 -20.927 1.00 48.06 72 ILE A CA 1
ATOM 564 C C . ILE A 1 72 ? 36.442 17.081 -21.663 1.00 48.06 72 ILE A C 1
ATOM 566 O O . ILE A 1 72 ? 37.131 17.782 -22.397 1.00 48.06 72 ILE A O 1
ATOM 570 N N . THR A 1 73 ? 35.182 17.403 -21.365 1.00 34.91 73 THR A N 1
ATOM 571 C CA . THR A 1 73 ? 34.691 18.780 -21.511 1.00 34.91 73 THR A CA 1
ATOM 572 C C . THR A 1 73 ? 34.187 19.271 -20.164 1.00 34.91 73 THR A C 1
ATOM 574 O O . THR A 1 73 ? 33.097 18.939 -19.703 1.00 34.91 73 THR A O 1
ATOM 577 N N . ASN A 1 74 ? 35.049 20.058 -19.525 1.00 43.66 74 ASN A N 1
ATOM 578 C CA . ASN A 1 74 ? 34.725 20.916 -18.402 1.00 43.66 74 ASN A CA 1
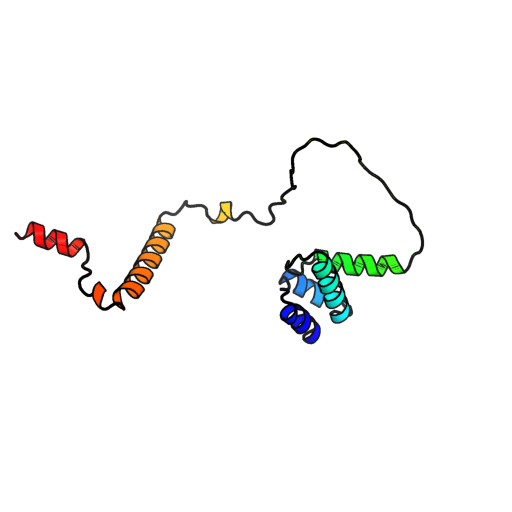ATOM 579 C C . ASN A 1 74 ? 33.679 21.946 -18.833 1.00 43.66 74 ASN A C 1
ATOM 581 O O . ASN A 1 74 ? 33.934 22.717 -19.756 1.00 43.66 74 ASN A O 1
ATOM 585 N N . ILE A 1 75 ? 32.573 22.047 -18.099 1.00 39.50 75 ILE A N 1
ATOM 586 C CA . ILE A 1 75 ? 31.842 23.309 -18.005 1.00 39.50 75 ILE A CA 1
ATOM 587 C C . ILE A 1 75 ? 31.450 23.530 -16.539 1.00 39.50 75 ILE A C 1
ATOM 589 O O . ILE A 1 75 ? 30.631 22.805 -15.981 1.00 39.50 75 ILE A O 1
ATOM 593 N N . ASN A 1 76 ? 32.052 24.577 -15.967 1.00 39.62 76 ASN A N 1
ATOM 594 C CA . ASN A 1 76 ? 31.664 25.315 -14.759 1.00 39.62 76 ASN A CA 1
ATOM 595 C C . ASN A 1 76 ? 32.163 24.817 -13.395 1.00 39.62 76 ASN A C 1
ATOM 597 O O . ASN A 1 76 ? 31.419 24.311 -12.561 1.00 39.62 76 ASN A O 1
ATOM 601 N N . SER A 1 77 ? 33.418 25.160 -13.103 1.00 44.69 77 SER A N 1
ATOM 602 C CA . SER A 1 77 ? 33.872 25.483 -11.750 1.00 44.69 77 SER A CA 1
ATOM 603 C C . SER A 1 77 ? 33.555 26.950 -11.401 1.00 44.69 77 SER A C 1
ATOM 605 O O . SER A 1 77 ? 34.133 27.865 -11.990 1.00 44.69 77 SER A O 1
ATOM 607 N N . LYS A 1 78 ? 32.703 27.186 -10.397 1.00 43.69 78 LYS A N 1
ATOM 608 C CA . LYS A 1 78 ? 32.757 28.365 -9.505 1.00 43.69 78 LYS A CA 1
ATOM 609 C C . LYS A 1 78 ? 32.264 27.962 -8.101 1.00 43.69 78 LYS A C 1
ATOM 611 O O . LYS A 1 78 ? 31.669 26.897 -7.966 1.00 43.69 78 LYS A O 1
ATOM 616 N N . PRO A 1 79 ? 32.648 28.696 -7.046 1.00 41.69 79 PRO A N 1
ATOM 617 C CA . PRO A 1 79 ? 33.425 28.180 -5.933 1.00 41.69 79 PRO A CA 1
ATOM 618 C C . PRO A 1 79 ? 32.553 27.859 -4.717 1.00 41.69 79 PRO A C 1
ATOM 620 O O . PRO A 1 79 ? 31.396 28.254 -4.624 1.00 41.69 79 PRO A O 1
ATOM 623 N N . LYS A 1 80 ? 33.171 27.158 -3.768 1.00 49.81 80 LYS A N 1
ATOM 624 C CA . LYS A 1 80 ? 32.670 26.859 -2.426 1.00 49.81 80 LYS A CA 1
ATOM 625 C C . LYS A 1 80 ? 31.986 28.077 -1.780 1.00 49.81 80 LYS A C 1
ATOM 627 O O . LYS A 1 80 ? 32.646 29.078 -1.515 1.00 49.81 80 LYS A O 1
ATOM 632 N N . SER A 1 81 ? 30.701 27.943 -1.470 1.00 40.50 81 SER A N 1
ATOM 633 C CA . SER A 1 81 ? 30.060 28.645 -0.360 1.00 40.50 81 SER A CA 1
ATOM 634 C C . SER A 1 81 ? 29.412 27.595 0.527 1.00 40.50 81 SER A C 1
ATOM 636 O O . SER A 1 81 ? 28.603 26.793 0.058 1.00 40.50 81 SER A O 1
ATOM 638 N N . ASP A 1 82 ? 29.813 27.592 1.786 1.00 47.38 82 ASP A N 1
ATOM 639 C CA . ASP A 1 82 ? 29.376 26.675 2.822 1.00 47.38 82 ASP A CA 1
ATOM 640 C C . ASP A 1 82 ? 27.854 26.692 2.996 1.00 47.38 82 ASP A C 1
ATOM 642 O O . ASP A 1 82 ? 27.275 27.568 3.627 1.00 47.38 82 ASP A O 1
ATOM 646 N N . SER A 1 83 ? 27.186 25.700 2.425 1.00 51.34 83 SER A N 1
ATOM 647 C CA . SER A 1 83 ? 25.975 25.096 2.974 1.00 51.34 83 SER A CA 1
ATOM 648 C C . SER A 1 83 ? 25.752 23.793 2.217 1.00 51.34 83 SER A C 1
ATOM 650 O O . SER A 1 83 ? 25.895 23.743 0.997 1.00 51.34 83 SER A O 1
ATOM 652 N N . ASN A 1 84 ? 25.441 22.717 2.934 1.00 51.88 84 ASN A N 1
ATOM 653 C CA . ASN A 1 84 ? 24.979 21.459 2.354 1.00 51.88 84 ASN A CA 1
ATOM 654 C C . ASN A 1 84 ? 23.604 21.673 1.699 1.00 51.88 84 ASN A C 1
ATOM 656 O O . ASN A 1 84 ? 22.587 21.205 2.207 1.00 51.88 84 ASN A O 1
ATOM 660 N N . LEU A 1 85 ? 23.551 22.418 0.596 1.00 53.41 85 LEU A N 1
ATOM 661 C CA . LEU A 1 85 ? 22.371 22.508 -0.241 1.00 53.41 85 LEU A CA 1
ATOM 662 C C . LEU A 1 85 ? 22.403 21.303 -1.175 1.00 53.41 85 LEU A C 1
ATOM 664 O O . LEU A 1 85 ? 22.787 21.387 -2.340 1.00 53.41 85 LEU A O 1
ATOM 668 N N . GLU A 1 86 ? 22.051 20.141 -0.628 1.00 59.38 86 GLU A N 1
ATOM 669 C CA . GLU A 1 86 ? 21.626 19.045 -1.482 1.00 59.38 86 GLU A CA 1
ATOM 670 C C . GLU A 1 86 ? 20.458 19.567 -2.325 1.00 59.38 86 GLU A C 1
ATOM 672 O O . GLU A 1 86 ? 19.414 19.960 -1.803 1.00 59.38 86 GLU A O 1
ATOM 677 N N . ASN A 1 87 ? 20.657 19.639 -3.641 1.00 62.06 87 ASN A N 1
ATOM 678 C CA . ASN A 1 87 ? 19.595 19.967 -4.580 1.00 62.06 87 ASN A CA 1
ATOM 679 C C . ASN A 1 87 ? 18.576 18.820 -4.565 1.00 62.06 87 ASN A C 1
ATOM 681 O O . ASN A 1 87 ? 18.672 17.867 -5.340 1.00 62.06 87 ASN A O 1
ATOM 685 N N . TYR A 1 88 ? 17.599 18.891 -3.665 1.00 68.62 88 TYR A N 1
ATOM 686 C CA . TYR A 1 88 ? 16.490 17.950 -3.635 1.00 68.62 88 TYR A CA 1
ATOM 687 C C . TYR A 1 88 ? 15.564 18.237 -4.818 1.00 68.62 88 TYR A C 1
ATOM 689 O O . TYR A 1 88 ? 14.870 19.252 -4.864 1.00 68.62 88 TYR A O 1
ATOM 697 N N . LYS A 1 89 ? 15.535 17.327 -5.795 1.00 81.00 89 LYS A N 1
ATOM 698 C CA . LYS A 1 89 ? 14.518 17.338 -6.848 1.00 81.00 89 LYS A CA 1
ATOM 699 C C . LYS A 1 89 ? 13.258 16.677 -6.299 1.00 81.00 89 LYS A C 1
ATOM 701 O O . LYS A 1 89 ? 13.253 15.474 -6.042 1.00 81.00 89 LYS A O 1
ATOM 706 N N . ILE A 1 90 ? 12.190 17.450 -6.132 1.00 73.88 90 ILE A N 1
ATOM 707 C CA . ILE A 1 90 ? 10.872 16.910 -5.789 1.00 73.88 90 ILE A CA 1
ATOM 708 C C . ILE A 1 90 ? 10.406 16.051 -6.972 1.00 73.88 90 ILE A C 1
ATOM 710 O O . ILE A 1 90 ? 10.114 16.568 -8.047 1.00 73.88 90 ILE A O 1
ATOM 714 N N . LEU A 1 91 ? 10.401 14.726 -6.798 1.00 80.19 91 LEU A N 1
ATOM 715 C CA . LEU A 1 91 ? 9.992 13.779 -7.845 1.00 80.19 91 LEU A CA 1
ATOM 716 C C . LEU A 1 91 ? 8.466 13.666 -7.954 1.00 80.19 91 LEU A C 1
ATOM 718 O O . LEU A 1 91 ? 7.944 13.378 -9.027 1.00 80.19 91 LEU A O 1
ATOM 722 N N . PHE A 1 92 ? 7.760 13.887 -6.845 1.00 77.31 92 PHE A N 1
ATOM 723 C CA . PHE A 1 92 ? 6.306 13.860 -6.773 1.00 77.31 92 PHE A CA 1
ATOM 724 C C . PHE A 1 92 ? 5.851 14.620 -5.526 1.00 77.31 92 PHE A C 1
ATOM 726 O O . PHE A 1 92 ? 6.193 14.232 -4.410 1.00 77.31 92 PHE A O 1
ATOM 733 N N . ASP A 1 93 ? 5.091 15.695 -5.719 1.00 78.38 93 ASP A N 1
ATOM 734 C CA . ASP A 1 93 ? 4.481 16.453 -4.631 1.00 78.38 93 ASP A CA 1
ATOM 735 C C . ASP A 1 93 ? 2.997 16.081 -4.515 1.00 78.38 93 ASP A C 1
ATOM 737 O O . ASP A 1 93 ? 2.207 16.535 -5.330 1.00 78.38 93 ASP A O 1
ATOM 741 N N . PRO A 1 94 ? 2.559 15.265 -3.545 1.00 73.44 94 PRO A N 1
ATOM 742 C CA . PRO A 1 94 ? 1.146 14.943 -3.404 1.00 73.44 94 PRO A CA 1
ATOM 743 C C . PRO A 1 94 ? 0.312 16.109 -2.860 1.00 73.44 94 PRO A C 1
ATOM 745 O O . PRO A 1 94 ? -0.899 15.937 -2.745 1.00 73.44 94 PRO A O 1
ATOM 748 N N . THR A 1 95 ? 0.895 17.264 -2.515 1.00 71.12 95 THR A N 1
ATOM 749 C CA . THR A 1 95 ? 0.192 18.375 -1.847 1.00 71.12 95 THR A CA 1
ATOM 750 C C . THR A 1 95 ? -1.074 18.803 -2.594 1.00 71.12 95 THR A C 1
ATOM 752 O O . THR A 1 95 ? -2.107 19.002 -1.962 1.00 71.12 95 THR A O 1
ATOM 755 N N . TYR A 1 96 ? -1.066 18.802 -3.933 1.00 65.75 96 TYR A N 1
ATOM 756 C CA . TYR A 1 96 ? -2.261 19.096 -4.741 1.00 65.75 96 TYR A CA 1
ATOM 757 C C . TYR A 1 96 ? -3.373 18.034 -4.631 1.00 65.75 96 TYR A C 1
ATOM 759 O O . TYR A 1 96 ? -4.545 18.333 -4.844 1.00 65.75 96 TYR A O 1
ATOM 767 N N . LYS A 1 97 ? -3.030 16.781 -4.304 1.00 65.31 97 LYS A N 1
ATOM 768 C CA . LYS A 1 97 ? -3.969 15.659 -4.131 1.00 65.31 97 LYS A CA 1
ATOM 769 C C . LYS A 1 97 ? -4.475 15.540 -2.695 1.00 65.31 97 LYS A C 1
ATOM 771 O O . LYS A 1 97 ? -5.561 15.015 -2.474 1.00 65.31 97 LYS A O 1
ATOM 776 N N . ILE A 1 98 ? -3.703 16.030 -1.726 1.00 61.81 98 ILE A N 1
ATOM 777 C CA . ILE A 1 98 ? -4.101 16.130 -0.315 1.00 61.81 98 ILE A CA 1
ATOM 778 C C . ILE A 1 98 ? -4.843 17.455 -0.075 1.00 61.81 98 ILE A C 1
ATOM 780 O O . ILE A 1 98 ? -4.878 17.964 1.048 1.00 61.81 98 ILE A O 1
ATOM 784 N N . ASN A 1 99 ? -5.430 18.043 -1.125 1.00 59.25 99 ASN A N 1
ATOM 785 C CA . ASN A 1 99 ? -6.217 19.240 -0.946 1.00 59.25 99 ASN A CA 1
ATOM 786 C C . ASN A 1 99 ? -7.408 18.897 -0.049 1.00 59.25 99 ASN A C 1
ATOM 788 O O . ASN A 1 99 ? -8.261 18.069 -0.372 1.00 59.25 99 ASN A O 1
ATOM 792 N N . SER A 1 100 ? -7.401 19.511 1.125 1.00 56.72 100 SER A N 1
ATOM 793 C CA . SER A 1 100 ? -8.324 19.266 2.226 1.00 56.72 100 SER A CA 1
ATOM 794 C C . SER A 1 100 ? -9.662 19.974 2.010 1.00 56.72 100 SER A C 1
ATOM 796 O O . SER A 1 100 ? -10.351 20.284 2.970 1.00 56.72 100 SER A O 1
ATOM 798 N N . GLU A 1 101 ? -10.026 20.253 0.757 1.00 59.22 101 GLU A N 1
ATOM 799 C CA . GLU A 1 101 ? -11.205 21.048 0.399 1.00 59.22 101 GLU A CA 1
ATOM 800 C C . GLU A 1 101 ? -12.525 20.378 0.788 1.00 59.22 101 GLU A C 1
ATOM 802 O O . GLU A 1 101 ? -13.535 21.054 0.956 1.00 59.22 101 GLU A O 1
ATOM 807 N N . ASN A 1 102 ? -12.538 19.052 0.956 1.00 63.34 102 ASN A N 1
ATOM 808 C CA . ASN A 1 102 ? -13.730 18.319 1.361 1.00 63.34 102 ASN A CA 1
ATOM 809 C C . ASN A 1 102 ? -13.588 17.767 2.783 1.00 63.34 102 ASN A C 1
ATOM 811 O O . ASN A 1 102 ? -13.098 16.654 2.994 1.00 63.34 102 ASN A O 1
ATOM 815 N N . ASP A 1 103 ? -14.150 18.490 3.754 1.00 68.25 103 ASP A N 1
ATOM 816 C CA . ASP A 1 103 ? -14.328 18.054 5.151 1.00 68.25 103 ASP A CA 1
ATOM 817 C C . ASP A 1 103 ? -14.891 16.625 5.267 1.00 68.25 103 ASP A C 1
ATOM 819 O O . ASP A 1 103 ? -14.590 15.874 6.197 1.00 68.25 103 ASP A O 1
ATOM 823 N N . LYS A 1 104 ? -15.686 16.206 4.276 1.00 76.25 104 LYS A N 1
ATOM 824 C CA . LYS A 1 104 ? -16.302 14.876 4.194 1.00 76.25 104 LYS A CA 1
ATOM 825 C C . LYS A 1 104 ? -15.281 13.739 4.194 1.00 76.25 104 LYS A C 1
ATOM 827 O O . LYS A 1 104 ? -15.557 12.685 4.771 1.00 76.25 104 LYS A O 1
ATOM 832 N N . ASP A 1 105 ? -14.120 13.921 3.574 1.00 75.19 105 ASP A N 1
ATOM 833 C CA . ASP A 1 105 ? -13.108 12.866 3.505 1.00 75.19 105 ASP A CA 1
ATOM 834 C C . ASP A 1 105 ? -12.315 12.753 4.809 1.00 75.19 105 ASP A C 1
ATOM 836 O O . ASP A 1 105 ? -12.013 11.639 5.253 1.00 75.19 105 ASP A O 1
ATOM 840 N N . PHE A 1 106 ? -12.109 13.870 5.512 1.00 82.69 106 PHE A N 1
ATOM 841 C CA . PHE A 1 106 ? -11.609 13.844 6.885 1.00 82.69 106 PHE A CA 1
ATOM 842 C C . PHE A 1 106 ? -12.583 13.138 7.822 1.00 82.69 106 PHE A C 1
ATOM 844 O O . PHE A 1 106 ? -12.161 12.269 8.587 1.00 82.69 106 PHE A O 1
ATOM 851 N N . VAL A 1 107 ? -13.887 13.418 7.729 1.00 87.69 107 VAL A N 1
ATOM 852 C CA . VAL A 1 107 ? -14.905 12.722 8.536 1.00 87.69 107 VAL A CA 1
ATOM 853 C C . VAL A 1 107 ? -14.849 11.207 8.309 1.00 87.69 107 VAL A C 1
ATOM 855 O O . VAL A 1 107 ? -14.846 10.449 9.281 1.00 87.69 107 VAL A O 1
ATOM 858 N N . LYS A 1 108 ? -14.710 10.743 7.058 1.00 89.19 108 LYS A N 1
ATOM 859 C CA . LYS A 1 108 ? -14.527 9.308 6.753 1.00 89.19 108 LYS A CA 1
ATOM 860 C C . LYS A 1 108 ? -13.250 8.738 7.372 1.00 89.19 108 LYS A C 1
ATOM 862 O O . LYS A 1 108 ? -13.264 7.614 7.881 1.00 89.19 108 LYS A O 1
ATOM 867 N N . LEU A 1 109 ? -12.145 9.486 7.339 1.00 86.81 109 LEU A N 1
ATOM 868 C CA . LEU A 1 109 ? -10.879 9.067 7.939 1.00 86.81 109 LEU A CA 1
ATOM 869 C C . LEU A 1 109 ? -11.001 8.929 9.463 1.00 86.81 109 LEU A C 1
ATOM 871 O O . LEU A 1 109 ? -10.568 7.915 10.018 1.00 86.81 109 LEU A O 1
ATOM 875 N N . PHE A 1 110 ? -11.611 9.909 10.132 1.00 93.19 110 PHE A N 1
ATOM 876 C CA . PHE A 1 110 ? -11.850 9.870 11.575 1.00 93.19 110 PHE A CA 1
ATOM 877 C C . PHE A 1 110 ? -12.816 8.750 11.965 1.00 93.19 110 PHE A C 1
ATOM 879 O O . PHE A 1 110 ? -12.530 8.031 12.921 1.00 93.19 110 PHE A O 1
ATOM 886 N N . ASP A 1 111 ? -13.891 8.525 11.207 1.00 94.69 111 ASP A N 1
ATOM 887 C CA . ASP A 1 111 ? -14.822 7.417 11.454 1.00 94.69 111 ASP A CA 1
ATOM 888 C C . ASP A 1 111 ? -14.130 6.052 11.277 1.00 94.69 111 ASP A C 1
ATOM 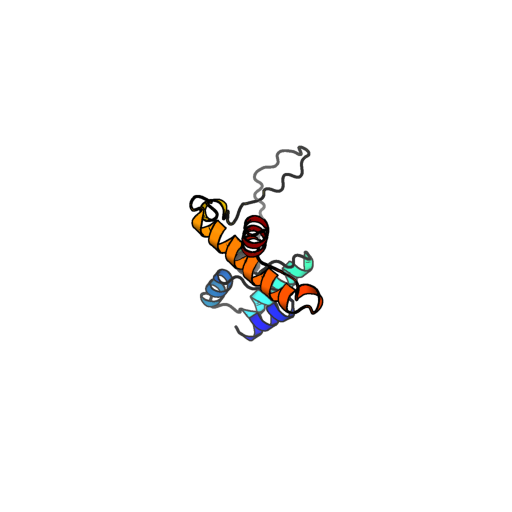890 O O . ASP A 1 111 ? -14.213 5.178 12.142 1.00 94.69 111 ASP A O 1
ATOM 894 N N . SER A 1 112 ? -13.338 5.885 10.213 1.00 96.44 112 SER A N 1
ATOM 895 C CA . SER A 1 112 ? -12.535 4.675 9.984 1.00 96.44 112 SER A CA 1
ATOM 896 C C . SER A 1 112 ? -11.550 4.412 11.128 1.00 96.44 112 SER A C 1
ATOM 898 O O . SER A 1 112 ? -11.487 3.294 11.653 1.00 96.44 112 SER A O 1
ATOM 900 N N . ARG A 1 113 ? -10.810 5.441 11.566 1.00 95.94 113 ARG A N 1
ATOM 901 C CA . ARG A 1 113 ? -9.877 5.346 12.702 1.00 95.94 113 ARG A CA 1
ATOM 902 C C . ARG A 1 113 ? -10.609 5.003 13.996 1.00 95.94 113 ARG A C 1
ATOM 904 O O . ARG A 1 113 ? -10.203 4.067 14.680 1.00 95.94 113 ARG A O 1
ATOM 911 N N . TYR A 1 114 ? -11.708 5.692 14.294 1.00 95.62 114 TYR A N 1
ATOM 912 C CA . TYR A 1 114 ? -12.531 5.438 15.473 1.00 95.62 114 TYR A CA 1
ATOM 913 C C . TYR A 1 114 ? -13.012 3.984 15.529 1.00 95.62 114 TYR A C 1
ATOM 915 O O . TYR A 1 114 ? -12.801 3.310 16.537 1.00 95.62 114 TYR A O 1
ATOM 923 N N . ARG A 1 115 ? -13.583 3.460 14.435 1.00 94.81 115 ARG A N 1
ATOM 924 C CA . ARG A 1 115 ? -14.082 2.074 14.362 1.00 94.81 115 ARG A CA 1
ATOM 925 C C . ARG A 1 115 ? -12.977 1.045 14.577 1.00 94.81 115 ARG A C 1
ATOM 927 O O . ARG A 1 115 ? -13.182 0.077 15.309 1.00 94.81 115 ARG A O 1
ATOM 934 N N . LYS A 1 116 ? -11.808 1.242 1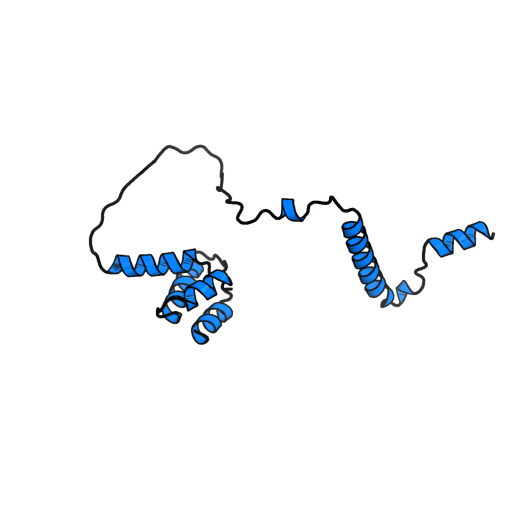3.959 1.00 96.88 116 LYS A N 1
ATOM 935 C CA . LYS A 1 116 ? -10.657 0.337 14.115 1.00 96.88 116 LYS A CA 1
ATOM 936 C C . LYS A 1 116 ? -10.153 0.325 15.554 1.00 96.88 116 LYS A C 1
ATOM 938 O O . LYS A 1 116 ? -9.997 -0.751 16.127 1.00 96.88 116 LYS A O 1
ATOM 943 N N . THR A 1 117 ? -9.964 1.498 16.151 1.00 95.44 117 THR A N 1
ATOM 944 C CA . THR A 1 117 ? -9.530 1.621 17.547 1.00 95.44 117 THR A CA 1
ATOM 945 C C . THR A 1 117 ? -10.556 1.016 18.498 1.00 95.44 117 THR A C 1
ATOM 947 O O . THR A 1 117 ? -10.186 0.231 19.366 1.00 95.44 117 THR A O 1
ATOM 950 N N . LEU A 1 118 ? -11.848 1.291 18.298 1.00 92.06 118 LEU A N 1
ATOM 951 C CA . LEU A 1 118 ? -12.917 0.712 19.110 1.00 92.06 118 LEU A CA 1
ATOM 952 C C . LEU A 1 118 ? -12.932 -0.817 19.018 1.00 92.06 118 LEU A C 1
ATOM 954 O O . LEU A 1 118 ? -13.053 -1.480 20.043 1.00 92.06 118 LEU A O 1
ATOM 958 N N . LYS A 1 119 ? -12.755 -1.382 17.816 1.00 93.00 119 LYS A N 1
ATOM 959 C CA . LYS A 1 119 ? -12.655 -2.833 17.619 1.00 93.00 119 LYS A CA 1
ATOM 960 C C . LYS A 1 119 ? -11.471 -3.418 18.390 1.00 93.00 119 LYS A C 1
ATOM 962 O O . LYS A 1 119 ? -11.662 -4.371 19.138 1.00 93.00 119 LYS A O 1
ATOM 967 N N . ILE A 1 120 ? -10.278 -2.834 18.256 1.00 93.19 120 ILE A N 1
ATOM 968 C CA . ILE A 1 120 ? -9.070 -3.289 18.968 1.00 93.19 120 ILE A CA 1
ATOM 969 C C . ILE A 1 120 ? -9.265 -3.220 20.487 1.00 93.19 120 ILE A C 1
ATOM 971 O O . ILE A 1 120 ? -8.914 -4.163 21.194 1.00 93.19 120 ILE A O 1
ATOM 975 N N . LEU A 1 121 ? -9.842 -2.127 20.992 1.00 91.12 121 LEU A N 1
ATOM 976 C CA . LEU A 1 121 ? -10.116 -1.964 22.418 1.00 91.12 121 LEU A CA 1
ATOM 977 C C . LEU A 1 121 ? -11.155 -2.977 22.903 1.00 91.12 121 LEU A C 1
ATOM 979 O O . LEU A 1 121 ? -10.922 -3.636 23.906 1.00 91.12 121 LEU A O 1
ATOM 983 N N . SER A 1 122 ? -12.245 -3.184 22.160 1.00 87.94 122 SER A N 1
ATOM 984 C CA . SER A 1 122 ? -13.343 -4.081 22.557 1.00 87.94 122 SER A CA 1
ATOM 985 C C . SER A 1 122 ? -12.944 -5.546 22.762 1.00 87.94 122 SER A C 1
ATOM 987 O O . SER A 1 122 ? -13.629 -6.262 23.483 1.00 87.94 122 SER A O 1
ATOM 989 N N . ILE A 1 123 ? -11.834 -5.991 22.163 1.00 90.38 123 ILE A N 1
ATOM 990 C CA . ILE A 1 123 ? -11.299 -7.348 22.355 1.00 90.38 123 ILE A CA 1
ATOM 991 C C . ILE A 1 123 ? -10.745 -7.529 23.778 1.00 90.38 123 ILE A C 1
ATOM 993 O O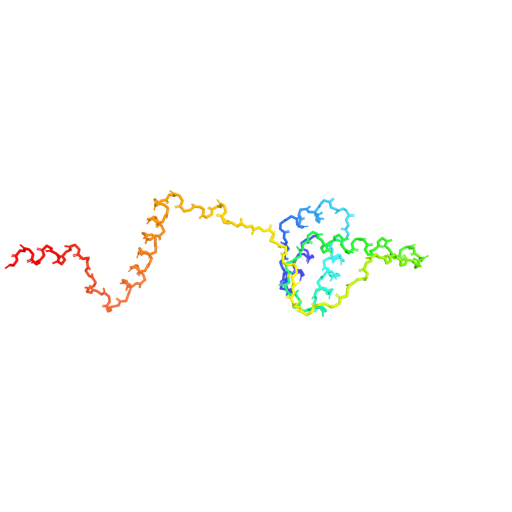 . ILE A 1 123 ? -10.706 -8.642 24.298 1.00 90.38 123 ILE A O 1
ATOM 997 N N . ARG A 1 124 ? -10.320 -6.444 24.432 1.00 90.12 124 ARG A N 1
ATOM 998 C CA . ARG A 1 124 ? -9.725 -6.484 25.770 1.00 90.12 124 ARG A CA 1
ATOM 999 C C . ARG A 1 124 ? -10.817 -6.657 26.823 1.00 90.12 124 ARG A C 1
ATOM 1001 O O . ARG A 1 124 ? -11.808 -5.929 26.825 1.00 90.12 124 ARG A O 1
ATOM 1008 N N . SER A 1 125 ? -10.603 -7.568 27.769 1.00 87.12 125 SER A N 1
ATOM 1009 C CA . SER A 1 125 ? -11.525 -7.827 28.887 1.00 87.12 125 SER A CA 1
ATOM 1010 C C . SER A 1 125 ? -11.829 -6.570 29.713 1.00 87.12 125 SER A C 1
ATOM 1012 O O . SER A 1 125 ? -12.973 -6.361 30.113 1.00 87.12 125 SER A O 1
ATOM 1014 N N . GLU A 1 126 ? -10.841 -5.693 29.888 1.00 87.12 126 GLU A N 1
ATOM 1015 C CA . GLU A 1 126 ? -10.958 -4.416 30.610 1.00 87.12 126 GLU A CA 1
ATOM 1016 C C . GLU A 1 126 ? -11.875 -3.400 29.910 1.00 87.12 126 GLU A C 1
ATOM 1018 O O . GLU A 1 126 ? -12.452 -2.520 30.543 1.00 87.12 126 GLU A O 1
ATOM 1023 N N . SER A 1 127 ? -12.063 -3.520 28.594 1.00 85.44 127 SER A N 1
ATOM 1024 C CA . SER A 1 127 ? -12.835 -2.563 27.793 1.00 85.44 127 SER A CA 1
ATOM 1025 C C . SER A 1 127 ? -14.345 -2.833 27.785 1.00 85.44 127 SER A C 1
ATOM 1027 O O . SER A 1 127 ? -15.095 -2.118 27.119 1.00 85.44 127 SER A O 1
ATOM 1029 N N . ARG A 1 128 ? -14.827 -3.820 28.556 1.00 79.19 128 ARG A N 1
ATOM 1030 C CA . ARG A 1 128 ? -16.261 -4.159 28.673 1.00 79.19 128 ARG A CA 1
ATOM 1031 C C . ARG A 1 128 ? -17.137 -2.995 29.149 1.00 79.19 128 ARG A C 1
ATOM 1033 O O . ARG A 1 128 ? -18.328 -2.980 28.860 1.00 79.19 128 ARG A O 1
ATOM 1040 N N . GLN A 1 129 ? -16.568 -2.027 29.869 1.00 82.44 129 GLN A N 1
ATOM 1041 C CA . GLN A 1 129 ? -17.305 -0.891 30.438 1.00 82.44 129 GLN A CA 1
ATOM 1042 C C . GLN A 1 129 ? -17.299 0.372 29.561 1.00 82.44 129 GLN A C 1
ATOM 1044 O O . GLN A 1 129 ? -17.833 1.404 29.974 1.00 82.44 129 GLN A O 1
ATOM 1049 N N . ILE A 1 130 ? -16.730 0.321 28.351 1.00 86.00 130 ILE A N 1
ATOM 1050 C CA . ILE A 1 130 ? -16.740 1.470 27.439 1.00 86.00 130 ILE A CA 1
ATOM 1051 C C . ILE A 1 130 ? -18.184 1.762 27.005 1.00 86.00 130 ILE A C 1
ATOM 1053 O O . ILE A 1 130 ? -18.846 0.936 26.380 1.00 86.00 130 ILE A O 1
ATOM 1057 N N . ARG A 1 131 ? -18.668 2.971 27.308 1.00 83.81 131 ARG A N 1
ATOM 1058 C CA . ARG A 1 131 ? -20.002 3.461 26.925 1.00 83.81 131 ARG A CA 1
ATOM 1059 C C . ARG A 1 131 ? -19.899 4.640 25.969 1.00 83.81 131 ARG A C 1
ATOM 1061 O O . ARG A 1 131 ? -18.946 5.416 26.012 1.00 83.81 131 ARG A O 1
ATOM 1068 N N . LYS A 1 132 ? -20.908 4.807 25.110 1.00 86.62 132 LYS A N 1
ATOM 1069 C CA . LYS A 1 132 ? -20.979 5.978 24.225 1.00 86.62 132 LYS A CA 1
ATOM 1070 C C . LYS A 1 132 ? -21.320 7.221 25.046 1.00 86.62 132 LYS A C 1
ATOM 1072 O O . LYS A 1 132 ? -22.226 7.180 25.873 1.00 86.62 132 LYS A O 1
ATOM 1077 N N . ILE A 1 133 ? -20.684 8.353 24.736 1.00 88.25 133 ILE A N 1
ATOM 1078 C CA . ILE A 1 133 ? -20.932 9.644 25.412 1.00 88.25 133 ILE A CA 1
ATOM 1079 C C . ILE A 1 133 ? -22.424 10.023 25.377 1.00 88.25 133 ILE A C 1
ATOM 1081 O O . ILE A 1 133 ? -22.953 10.534 26.362 1.00 88.25 133 ILE A O 1
ATOM 1085 N N . LYS A 1 134 ? -23.132 9.700 24.281 1.00 85.69 134 LYS A N 1
ATOM 1086 C CA . LYS A 1 134 ? -24.586 9.907 24.157 1.00 85.69 134 LYS A CA 1
ATOM 1087 C C . LYS A 1 134 ? -25.370 9.255 25.307 1.00 85.69 134 LYS A C 1
ATOM 1089 O O . LYS A 1 134 ? -26.206 9.911 25.910 1.00 85.69 134 LYS A O 1
ATOM 1094 N N . GLN A 1 135 ? -25.038 8.011 25.660 1.00 81.88 135 GLN A N 1
ATOM 1095 C CA . GLN A 1 135 ? -25.727 7.260 26.717 1.00 81.88 135 GLN A CA 1
ATOM 1096 C C . GLN A 1 135 ? -25.500 7.872 28.107 1.00 81.88 135 GLN A C 1
ATOM 1098 O O . GLN A 1 135 ? -26.371 7.794 28.963 1.00 81.88 135 GLN A O 1
ATOM 1103 N N . ILE A 1 136 ? -24.347 8.511 28.332 1.00 80.75 136 ILE A N 1
ATOM 1104 C CA . ILE A 1 136 ? -24.038 9.190 29.599 1.00 80.75 136 ILE A CA 1
ATOM 1105 C C . ILE A 1 136 ? -24.876 10.468 29.746 1.00 80.75 136 ILE A C 1
ATOM 1107 O O . ILE A 1 136 ? -25.363 10.770 30.833 1.00 80.75 136 ILE A O 1
ATOM 1111 N N . ARG A 1 137 ? -25.082 11.213 28.652 1.00 73.25 137 ARG A N 1
ATOM 1112 C CA . ARG A 1 137 ? -25.893 12.440 28.664 1.00 73.25 137 ARG A CA 1
ATOM 1113 C C . ARG A 1 137 ? -27.362 12.149 28.986 1.00 73.25 137 ARG A C 1
ATOM 1115 O O . ARG A 1 137 ? -27.956 12.885 29.766 1.00 73.25 137 ARG A O 1
ATOM 1122 N N . ASP A 1 138 ? -27.903 11.062 28.443 1.00 72.69 138 ASP A N 1
ATOM 1123 C CA . ASP A 1 138 ? -29.289 10.650 28.687 1.00 72.69 138 ASP A CA 1
ATOM 1124 C C . ASP A 1 138 ? -29.516 10.197 30.140 1.00 72.69 138 ASP A C 1
ATOM 1126 O O . ASP A 1 138 ? -30.587 10.432 30.690 1.00 72.69 138 ASP A O 1
ATOM 1130 N N . LEU A 1 139 ? -28.508 9.591 30.782 1.00 69.50 139 LEU A N 1
ATOM 1131 C CA . LEU A 1 139 ? -28.558 9.230 32.205 1.00 69.50 139 LEU A CA 1
ATOM 1132 C C . LEU A 1 139 ? -28.549 10.464 33.111 1.00 69.50 139 LEU A C 1
ATOM 1134 O O . LEU A 1 139 ? -29.324 10.529 34.057 1.00 69.50 139 LEU A O 1
ATOM 1138 N N . ARG A 1 140 ? -27.714 11.461 32.799 1.00 69.88 140 ARG A N 1
ATOM 1139 C CA . ARG A 1 140 ? -27.652 12.716 33.562 1.00 69.88 140 ARG A CA 1
ATOM 1140 C C . ARG A 1 140 ? -28.949 13.520 33.478 1.00 69.88 140 ARG A C 1
ATOM 1142 O O . ARG A 1 140 ? -29.334 14.131 34.456 1.00 69.88 140 ARG A O 1
ATOM 1149 N N . ASN A 1 141 ? -29.599 13.540 32.317 1.00 69.25 141 ASN A N 1
ATOM 1150 C CA . ASN A 1 141 ? -30.824 14.318 32.114 1.00 69.25 141 ASN A CA 1
ATOM 1151 C C . ASN A 1 141 ? -32.092 13.616 32.648 1.00 69.25 141 ASN A C 1
ATOM 1153 O O . ASN A 1 141 ? -33.164 14.211 32.614 1.00 69.25 141 ASN A O 1
ATOM 1157 N N . LYS A 1 142 ? -31.990 12.346 33.066 1.00 62.31 142 LYS A N 1
ATOM 1158 C CA . LYS A 1 142 ? -33.081 11.559 33.669 1.00 62.31 142 LYS A CA 1
ATOM 1159 C C . LYS A 1 142 ? -33.003 11.475 35.198 1.00 62.31 142 LYS A C 1
ATOM 1161 O O . LYS A 1 142 ? -33.901 10.885 35.792 1.00 62.31 142 LYS A O 1
ATOM 1166 N N . SER A 1 143 ? -31.931 11.992 35.797 1.00 51.12 143 SER A N 1
ATOM 1167 C CA . SER A 1 143 ? -31.726 12.062 37.247 1.00 51.12 143 SER A CA 1
ATOM 1168 C C . SER A 1 143 ? -32.050 13.450 37.770 1.00 51.12 143 SER A C 1
ATOM 1170 O O . SER A 1 143 ? -32.301 13.516 38.990 1.00 51.12 143 SER A O 1
#